Protein AF-A0A0F9V0G2-F1 (afdb_monomer_lite)

pLDDT: mean 76.16, std 17.72, range [36.47, 95.56]

Radius of gyration: 25.48 Å; chains: 1; bounding box: 31×34×93 Å

Foldseek 3Di:
DDDDDDDDDPDPPPPPPPPPVPCQDPDDPHPVVVVLFVVQCVVLVCAAPPPRDRDPQWDKDFCQDVVRPTDSDSVRIHIHHPVRVVLVCCVVCCVVDDDDDDDPPDD

InterPro domains:
  IPR002711 HNH endonuclease [PF01844] (48-90)
  IPR003615 HNH nuclease [SM00507] (35-86)
  IPR003615 HNH nuclease [cd00085] (34-89)
  IPR052892 Nucleic_acid-targeting_endonuclease [PTHR33877] (36-90)

Secondary structure (DSSP, 8-state):
-PPPPPP-PPP--------------SSSSHHHHHHHHHHHHHHTTTB-TTT--B-SSEEEEESS-GGGT--S-GGGEEEEEHHHHHHHHHHHHGGGS----------

Organism: NCBI:txid412755

Structure (mmCIF, N/CA/C/O backbone):
data_AF-A0A0F9V0G2-F1
#
_entry.id   AF-A0A0F9V0G2-F1
#
loop_
_atom_site.group_PDB
_atom_site.id
_atom_site.type_symbol
_atom_site.label_atom_id
_atom_site.label_alt_id
_atom_site.label_comp_id
_atom_site.label_asym_id
_atom_site.label_entity_id
_atom_site.label_seq_id
_atom_site.pdbx_PDB_ins_code
_atom_site.Cartn_x
_atom_site.Cartn_y
_atom_site.Cartn_z
_atom_site.occupancy
_atom_site.B_iso_or_equiv
_atom_site.auth_seq_id
_atom_site.auth_comp_id
_atom_site.auth_asym_id
_atom_site.auth_atom_id
_atom_site.pdbx_PDB_model_num
ATOM 1 N N . MET A 1 1 ? -4.390 20.119 -70.115 1.00 55.12 1 MET A N 1
ATOM 2 C CA . MET A 1 1 ? -4.094 19.068 -69.114 1.00 55.12 1 MET A CA 1
ATOM 3 C C . MET A 1 1 ? -3.795 19.765 -67.795 1.00 55.12 1 MET A C 1
ATOM 5 O O . MET A 1 1 ? -3.034 20.725 -67.847 1.00 55.12 1 MET A O 1
ATOM 9 N N . PRO A 1 2 ? -4.414 19.403 -66.659 1.00 59.22 2 PRO A N 1
ATOM 10 C CA . PRO A 1 2 ? -4.163 20.120 -65.414 1.00 59.22 2 PRO A CA 1
ATOM 11 C C . PRO A 1 2 ? -2.728 19.859 -64.947 1.00 59.22 2 PRO A C 1
ATOM 13 O O . PRO A 1 2 ? -2.272 18.716 -64.911 1.00 59.22 2 PRO A O 1
ATOM 16 N N . ILE A 1 3 ? -2.009 20.933 -64.628 1.00 68.44 3 ILE A N 1
ATOM 17 C CA . ILE A 1 3 ? -0.644 20.876 -64.108 1.00 68.44 3 ILE A CA 1
ATOM 18 C C . ILE A 1 3 ? -0.733 20.284 -62.698 1.00 68.44 3 ILE A C 1
ATOM 20 O O . ILE A 1 3 ? -1.424 20.828 -61.838 1.00 68.44 3 ILE A O 1
ATOM 24 N N . ARG A 1 4 ? -0.082 19.141 -62.463 1.00 58.97 4 ARG A N 1
ATOM 25 C CA . ARG A 1 4 ? -0.044 18.506 -61.141 1.00 58.97 4 ARG A CA 1
ATOM 26 C C . ARG A 1 4 ? 0.847 19.363 -60.231 1.00 58.97 4 ARG A C 1
ATOM 28 O O . ARG A 1 4 ? 2.029 19.487 -60.547 1.00 58.97 4 ARG A O 1
ATOM 35 N N . PRO A 1 5 ? 0.330 19.951 -59.138 1.00 69.00 5 PRO A N 1
ATOM 36 C CA . PRO A 1 5 ? 1.156 20.774 -58.267 1.00 69.00 5 PRO A CA 1
ATOM 37 C C . PRO A 1 5 ? 2.232 19.914 -57.598 1.00 69.00 5 PRO A C 1
ATOM 39 O O . PRO A 1 5 ? 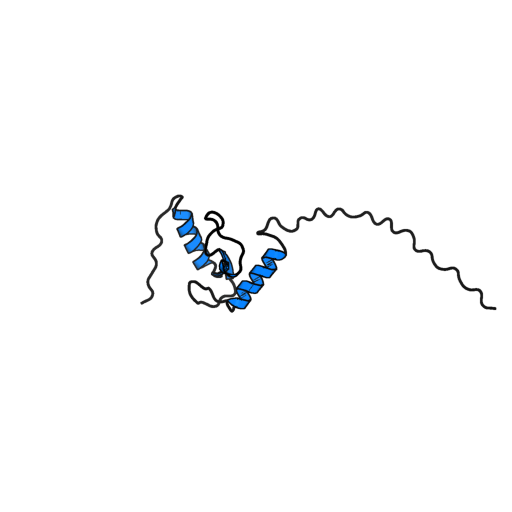2.017 18.733 -57.298 1.00 69.00 5 PRO A O 1
ATOM 42 N N . GLU A 1 6 ? 3.407 20.503 -57.393 1.00 71.38 6 GLU A N 1
ATOM 43 C CA . GLU A 1 6 ? 4.524 19.819 -56.754 1.00 71.38 6 GLU A CA 1
ATOM 44 C C . GLU A 1 6 ? 4.166 19.414 -55.320 1.00 71.38 6 GLU A C 1
ATOM 46 O O . GLU A 1 6 ? 3.532 20.153 -54.566 1.00 71.38 6 GLU A O 1
ATOM 51 N N . ARG A 1 7 ? 4.562 18.193 -54.942 1.00 69.69 7 ARG A N 1
ATOM 52 C CA . ARG A 1 7 ? 4.344 17.669 -53.590 1.00 69.69 7 ARG A CA 1
ATOM 53 C C . ARG A 1 7 ? 5.110 18.542 -52.599 1.00 69.69 7 ARG A C 1
ATOM 55 O O . ARG A 1 7 ? 6.334 18.617 -52.679 1.00 69.69 7 ARG A O 1
ATOM 62 N N . HIS A 1 8 ? 4.394 19.146 -51.654 1.00 65.19 8 HIS A N 1
ATOM 63 C CA . HIS A 1 8 ? 4.985 19.914 -50.564 1.00 65.19 8 HIS A CA 1
ATOM 64 C C . HIS A 1 8 ? 5.965 19.014 -49.793 1.00 65.19 8 HIS A C 1
ATOM 66 O O . HIS A 1 8 ? 5.554 18.034 -49.169 1.00 65.19 8 HIS A O 1
ATOM 72 N N . LYS A 1 9 ? 7.271 19.294 -49.878 1.00 62.66 9 LYS A N 1
ATOM 73 C CA . LYS A 1 9 ? 8.286 18.586 -49.090 1.00 62.66 9 LYS A CA 1
ATOM 74 C C . LYS A 1 9 ? 8.195 19.130 -47.661 1.00 62.66 9 LYS A C 1
ATOM 76 O O . LYS A 1 9 ? 8.355 20.340 -47.494 1.00 62.66 9 LYS A O 1
ATOM 81 N N . PRO A 1 10 ? 7.877 18.316 -46.640 1.00 62.59 10 PRO A N 1
ATOM 82 C CA . PRO A 1 10 ? 7.891 18.815 -45.274 1.00 62.59 10 PRO A CA 1
ATOM 83 C C . PRO A 1 10 ? 9.316 19.267 -44.952 1.00 62.59 10 PRO A C 1
ATOM 85 O O . PRO A 1 10 ? 10.272 18.552 -45.253 1.00 62.59 10 PRO A O 1
ATOM 88 N N . ALA A 1 11 ? 9.454 20.467 -44.387 1.00 62.50 11 ALA A N 1
ATOM 89 C CA . ALA A 1 11 ? 10.729 20.915 -43.850 1.00 62.50 11 ALA A CA 1
ATOM 90 C C . ALA A 1 11 ? 11.207 19.862 -42.845 1.00 62.50 11 ALA A C 1
ATOM 92 O O . ALA A 1 11 ? 10.432 19.435 -41.984 1.00 62.50 11 ALA A O 1
ATOM 93 N N . GLU A 1 12 ? 12.443 19.402 -43.011 1.00 64.06 12 GLU A N 1
ATOM 94 C CA . GLU A 1 12 ? 13.050 18.381 -42.169 1.00 64.06 12 GLU A CA 1
ATOM 95 C C . GLU A 1 12 ? 12.955 18.844 -40.715 1.00 64.06 12 GLU A C 1
ATOM 97 O O . GLU A 1 12 ? 13.556 19.844 -40.317 1.00 64.06 12 GLU A O 1
ATOM 102 N N . GLN A 1 13 ? 12.090 18.186 -39.941 1.00 64.38 13 GLN A N 1
ATOM 103 C CA . GLN A 1 13 ? 11.857 18.542 -38.551 1.00 64.38 13 GLN A CA 1
ATOM 104 C C . GLN A 1 13 ? 13.095 18.145 -37.754 1.00 64.38 13 GLN A C 1
ATOM 106 O O . GLN A 1 13 ? 13.161 17.061 -37.178 1.00 64.38 13 GLN A O 1
ATOM 111 N N . ILE A 1 14 ? 14.069 19.050 -37.674 1.00 61.47 14 ILE A N 1
ATOM 112 C CA . ILE A 1 14 ? 15.160 18.983 -36.701 1.00 61.47 14 ILE A CA 1
ATOM 113 C C . ILE A 1 14 ? 14.578 19.401 -35.343 1.00 61.47 14 ILE A C 1
ATOM 115 O O . ILE A 1 14 ? 14.957 20.404 -34.739 1.00 61.47 14 ILE A O 1
ATOM 119 N N . ALA A 1 15 ? 13.576 18.660 -34.870 1.00 61.00 15 ALA A N 1
ATOM 120 C CA . ALA A 1 15 ? 13.119 18.776 -33.502 1.00 61.00 15 ALA A CA 1
ATOM 121 C C . ALA A 1 15 ? 14.274 18.277 -32.633 1.00 61.00 15 ALA A C 1
ATOM 123 O O . ALA A 1 15 ? 14.622 17.094 -32.661 1.00 61.00 15 ALA A O 1
ATOM 124 N N . LYS A 1 16 ? 14.907 19.192 -31.890 1.00 60.44 16 LYS A N 1
ATOM 125 C CA . LYS A 1 16 ? 15.867 18.827 -30.848 1.00 60.44 16 LYS A CA 1
ATOM 126 C C . LYS A 1 16 ? 15.174 17.783 -29.976 1.00 60.44 16 LYS A C 1
ATOM 128 O O . LYS A 1 16 ? 14.139 18.079 -29.384 1.00 60.44 16 LYS A O 1
ATOM 133 N N . ARG A 1 17 ? 15.697 16.553 -29.947 1.00 58.50 17 ARG A N 1
ATOM 134 C CA . ARG A 1 17 ? 15.238 15.524 -29.011 1.00 58.50 17 ARG A CA 1
ATOM 135 C C . ARG A 1 17 ? 15.459 16.131 -27.635 1.00 58.50 17 ARG A C 1
ATOM 137 O O . ARG A 1 17 ? 16.597 16.285 -27.210 1.00 58.50 17 ARG A O 1
ATOM 144 N N . HIS A 1 18 ? 14.389 16.590 -26.998 1.00 60.25 18 HIS A N 1
ATOM 145 C CA . HIS A 1 18 ? 14.464 16.957 -25.601 1.00 60.25 18 HIS A CA 1
ATOM 146 C C . HIS A 1 18 ? 14.826 15.655 -24.885 1.00 60.25 18 HIS A C 1
ATOM 148 O O . HIS A 1 18 ? 13.982 14.765 -24.772 1.00 60.25 18 HIS A O 1
ATOM 154 N N . ASP A 1 19 ? 16.083 15.515 -24.461 1.00 60.41 19 ASP A N 1
ATOM 155 C CA . ASP A 1 19 ? 16.470 14.593 -23.398 1.00 60.41 19 ASP A CA 1
ATOM 156 C C . ASP A 1 19 ? 15.770 15.095 -22.138 1.00 60.41 19 ASP A C 1
ATOM 158 O O . ASP A 1 19 ? 16.335 15.782 -21.287 1.00 60.41 19 ASP A O 1
ATOM 162 N N . VAL A 1 20 ? 14.462 14.838 -22.067 1.00 60.03 20 VAL A N 1
ATOM 163 C CA . VAL A 1 20 ? 13.704 15.003 -20.844 1.00 60.03 20 VAL A CA 1
ATOM 164 C C . VAL A 1 20 ? 14.303 13.950 -19.936 1.00 60.03 20 VAL A C 1
ATOM 166 O O . VAL A 1 20 ? 13.973 12.771 -20.063 1.00 60.03 20 VAL A O 1
ATOM 169 N N . ALA A 1 21 ? 15.251 14.356 -19.088 1.00 60.06 21 ALA A N 1
ATOM 170 C CA . ALA A 1 21 ? 15.718 13.536 -17.989 1.00 60.06 21 ALA A CA 1
ATOM 171 C C . ALA A 1 21 ? 14.458 12.966 -17.340 1.00 60.06 21 ALA A C 1
ATOM 173 O O . ALA A 1 21 ? 13.623 13.714 -16.833 1.00 60.06 21 ALA A O 1
ATOM 174 N N . LEU A 1 22 ? 14.262 11.658 -17.505 1.00 58.75 22 LEU A N 1
ATOM 175 C CA . LEU A 1 22 ? 13.061 10.931 -17.131 1.00 58.75 22 LEU A CA 1
ATOM 176 C C . LEU A 1 22 ? 13.002 10.882 -15.602 1.00 58.75 22 LEU A C 1
ATOM 178 O O . LEU A 1 22 ? 13.198 9.837 -14.991 1.00 58.75 22 LEU A O 1
ATOM 182 N N . THR A 1 23 ? 12.733 12.017 -14.960 1.00 57.53 23 THR A N 1
ATOM 183 C CA . THR A 1 23 ? 12.514 12.155 -13.522 1.00 57.53 23 THR A CA 1
ATOM 184 C C . THR A 1 23 ? 11.113 11.651 -13.183 1.00 57.53 23 THR A C 1
ATOM 186 O O . THR A 1 23 ? 10.317 12.309 -12.520 1.00 57.53 23 THR A O 1
ATOM 189 N N . TRP A 1 24 ? 10.779 10.439 -13.635 1.00 53.09 24 TRP A N 1
ATOM 190 C CA . TRP A 1 24 ? 9.578 9.732 -13.207 1.00 53.09 24 TRP A CA 1
ATOM 191 C C . TRP A 1 24 ? 9.775 9.243 -11.776 1.00 53.09 24 TRP A C 1
ATOM 193 O O . TRP A 1 24 ? 9.951 8.052 -11.570 1.00 53.09 24 TRP A O 1
ATOM 203 N N . GLY A 1 25 ? 9.737 10.180 -10.822 1.00 52.62 25 GLY A N 1
ATOM 204 C CA . GLY A 1 25 ? 9.589 9.998 -9.380 1.00 52.62 25 GLY A CA 1
ATOM 205 C C . GLY A 1 25 ? 10.525 8.975 -8.733 1.00 52.62 25 GLY A C 1
ATOM 206 O O . GLY A 1 25 ? 10.430 7.778 -8.980 1.00 52.62 25 GLY A O 1
ATOM 207 N N . GLN A 1 26 ? 11.322 9.417 -7.764 1.00 55.72 26 GLN A N 1
ATOM 208 C CA . GLN A 1 26 ? 12.057 8.565 -6.812 1.00 55.72 26 GLN A CA 1
ATOM 209 C C . GLN A 1 26 ? 11.115 7.766 -5.867 1.00 55.72 26 GLN A C 1
ATOM 211 O O . GLN A 1 26 ? 11.357 7.640 -4.673 1.00 55.72 26 GLN A O 1
ATOM 216 N N . GLY A 1 27 ? 9.972 7.285 -6.364 1.00 62.91 27 GLY A N 1
ATOM 217 C CA . GLY A 1 27 ? 8.979 6.520 -5.619 1.00 62.91 27 GLY A CA 1
ATOM 218 C C . GLY A 1 27 ? 9.233 5.014 -5.685 1.00 62.91 27 GLY A C 1
ATOM 219 O O . GLY A 1 27 ? 10.152 4.544 -6.351 1.00 62.91 27 GLY A O 1
ATOM 220 N N . ARG A 1 28 ? 8.365 4.238 -5.023 1.00 66.88 28 ARG A N 1
ATOM 221 C CA . ARG A 1 28 ? 8.448 2.774 -4.826 1.00 66.88 28 ARG A CA 1
ATOM 222 C C . ARG A 1 28 ? 8.312 1.907 -6.105 1.00 66.88 28 ARG A C 1
ATOM 224 O O . ARG A 1 28 ? 7.648 0.880 -6.070 1.00 66.88 28 ARG A O 1
ATOM 231 N N . GLY A 1 29 ? 8.912 2.284 -7.238 1.00 74.25 29 GLY A N 1
ATOM 232 C CA . GLY A 1 29 ? 8.980 1.442 -8.446 1.00 74.25 29 GLY A CA 1
ATOM 233 C C . GLY A 1 29 ? 8.106 1.883 -9.628 1.00 74.25 29 GLY A C 1
ATOM 234 O O . GLY A 1 29 ? 7.715 1.053 -10.448 1.00 74.25 29 GLY A O 1
ATOM 235 N N . GLY A 1 30 ? 7.784 3.176 -9.738 1.00 84.12 30 GLY A N 1
ATOM 236 C CA . GLY A 1 30 ? 7.208 3.767 -10.953 1.00 84.12 30 GLY A CA 1
ATOM 237 C C . GLY A 1 30 ? 5.861 3.178 -11.409 1.00 84.12 30 GLY A C 1
ATOM 238 O O . GLY A 1 30 ? 4.980 2.865 -10.608 1.00 84.12 30 GLY A O 1
ATOM 239 N N . ARG A 1 31 ? 5.666 3.073 -12.733 1.00 84.50 31 ARG A N 1
ATOM 240 C CA . ARG A 1 31 ? 4.404 2.614 -13.353 1.00 84.50 31 ARG A CA 1
ATOM 241 C C . ARG A 1 31 ? 4.030 1.158 -13.010 1.00 84.50 31 ARG A C 1
ATOM 243 O O . ARG A 1 31 ? 2.846 0.930 -12.758 1.00 84.50 31 ARG A O 1
ATOM 250 N N . PRO A 1 32 ? 4.963 0.184 -12.975 1.00 87.25 32 PRO A N 1
ATOM 251 C CA . PRO A 1 32 ? 4.647 -1.185 -12.559 1.00 87.25 32 PRO A CA 1
ATOM 252 C C . PRO A 1 32 ? 4.089 -1.270 -11.137 1.00 87.25 32 PRO A C 1
ATOM 254 O O . PRO A 1 32 ? 3.113 -1.981 -10.909 1.00 87.25 32 PRO A O 1
ATOM 257 N N . TRP A 1 33 ? 4.658 -0.508 -10.198 1.00 88.25 33 TRP A N 1
ATOM 258 C CA . TRP A 1 33 ? 4.171 -0.475 -8.819 1.00 88.25 33 TRP A CA 1
ATOM 259 C C . TRP A 1 33 ? 2.747 0.069 -8.717 1.00 88.25 33 TRP A C 1
ATOM 261 O O . TRP A 1 33 ? 1.916 -0.537 -8.049 1.00 88.25 33 TRP A O 1
ATOM 271 N N . ARG A 1 34 ? 2.438 1.162 -9.430 1.00 88.50 34 ARG A N 1
ATOM 272 C CA . ARG A 1 34 ? 1.080 1.735 -9.446 1.00 88.50 34 ARG A CA 1
ATOM 273 C C . ARG A 1 34 ? 0.032 0.705 -9.874 1.00 88.50 34 ARG A C 1
ATOM 275 O O . ARG A 1 34 ? -0.950 0.518 -9.174 1.00 88.50 34 ARG A O 1
ATOM 282 N N . ARG A 1 35 ? 0.307 -0.061 -10.935 1.00 91.12 35 ARG A N 1
ATOM 283 C CA . ARG A 1 35 ? -0.592 -1.137 -11.392 1.00 91.12 35 ARG A CA 1
ATOM 284 C C . ARG A 1 35 ? -0.807 -2.226 -10.342 1.00 91.12 35 ARG A C 1
ATOM 286 O O . ARG A 1 35 ? -1.933 -2.671 -10.159 1.00 91.12 35 ARG A O 1
ATOM 293 N N . LYS A 1 36 ? 0.261 -2.660 -9.660 1.00 91.81 36 LYS A N 1
ATOM 294 C CA . LYS A 1 36 ? 0.146 -3.643 -8.571 1.00 91.81 36 LYS A CA 1
ATOM 295 C C . LYS A 1 36 ? -0.671 -3.085 -7.413 1.00 91.81 36 LYS A C 1
ATOM 297 O O . LYS A 1 36 ? -1.537 -3.783 -6.902 1.00 91.81 36 LYS A O 1
ATOM 302 N N . ARG A 1 37 ? -0.418 -1.831 -7.029 1.00 92.44 37 ARG A N 1
ATOM 303 C CA . ARG A 1 37 ? -1.169 -1.147 -5.975 1.00 92.44 37 ARG A CA 1
ATOM 304 C C . ARG A 1 37 ? -2.664 -1.163 -6.286 1.00 92.44 37 ARG A C 1
ATOM 306 O O . ARG A 1 37 ? -3.440 -1.617 -5.455 1.00 92.44 37 ARG A O 1
ATOM 313 N N . ASP A 1 38 ? -3.043 -0.729 -7.482 1.00 92.81 38 ASP A N 1
ATOM 314 C CA . ASP A 1 38 ? -4.449 -0.651 -7.881 1.00 92.81 38 ASP A CA 1
ATOM 315 C C . ASP A 1 38 ? -5.098 -2.045 -7.913 1.00 92.81 38 ASP A C 1
ATOM 317 O O . ASP A 1 38 ? -6.209 -2.219 -7.420 1.00 92.81 38 ASP A O 1
ATOM 321 N N . ALA A 1 39 ? -4.376 -3.065 -8.393 1.00 94.81 39 ALA A N 1
ATOM 322 C CA . ALA A 1 39 ? -4.851 -4.448 -8.385 1.00 94.81 39 ALA A CA 1
ATOM 323 C C . ALA A 1 39 ? -5.071 -5.002 -6.965 1.00 94.81 39 ALA A C 1
ATOM 325 O O . ALA A 1 39 ? -6.041 -5.721 -6.735 1.00 94.81 39 ALA A O 1
ATOM 326 N N . VAL A 1 40 ? -4.192 -4.678 -6.008 1.00 94.38 40 VAL A N 1
ATOM 327 C CA . VAL A 1 40 ? -4.338 -5.102 -4.603 1.00 94.38 40 VAL A CA 1
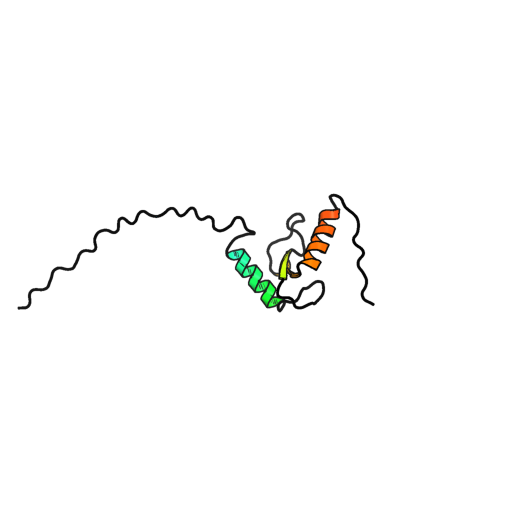ATOM 328 C C . VAL A 1 40 ? -5.535 -4.412 -3.955 1.00 94.38 40 VAL A C 1
ATOM 330 O O . VAL A 1 40 ? -6.337 -5.079 -3.311 1.00 94.38 40 VAL A O 1
ATOM 333 N N . LEU A 1 41 ? -5.689 -3.101 -4.158 1.00 93.94 41 LEU A N 1
ATOM 334 C CA . LEU A 1 41 ? -6.823 -2.352 -3.610 1.00 93.94 41 LEU A CA 1
ATOM 335 C C . LEU A 1 41 ? -8.159 -2.844 -4.174 1.00 93.94 41 LEU A C 1
ATOM 337 O O . LEU A 1 41 ? -9.110 -3.017 -3.415 1.00 93.94 41 LEU A O 1
ATOM 341 N N . ALA A 1 42 ? -8.212 -3.121 -5.479 1.00 94.38 42 ALA A N 1
ATOM 342 C CA . ALA A 1 42 ? -9.395 -3.678 -6.122 1.00 94.38 42 ALA A CA 1
ATOM 343 C C . ALA A 1 42 ? -9.718 -5.092 -5.610 1.00 94.38 42 ALA A C 1
ATOM 345 O O . ALA A 1 42 ? -10.874 -5.377 -5.308 1.00 94.38 42 ALA A O 1
ATOM 346 N N . ARG A 1 43 ? -8.706 -5.963 -5.462 1.00 94.38 43 ARG A N 1
ATOM 347 C CA . ARG A 1 43 ? -8.865 -7.313 -4.888 1.00 94.38 43 ARG A CA 1
ATOM 348 C C . ARG A 1 43 ? -9.436 -7.257 -3.473 1.00 94.38 43 ARG A C 1
ATOM 350 O O . ARG A 1 43 ? -10.331 -8.025 -3.144 1.00 94.38 43 ARG A O 1
ATOM 357 N N . ASP A 1 44 ? -8.910 -6.350 -2.659 1.00 92.69 44 ASP A N 1
ATOM 358 C CA . ASP A 1 44 ? -9.278 -6.206 -1.252 1.00 92.69 44 ASP A CA 1
ATOM 359 C C . ASP A 1 44 ? -10.542 -5.343 -1.070 1.00 92.69 44 ASP A C 1
ATOM 361 O O . ASP A 1 44 ? -10.875 -4.991 0.058 1.00 92.69 44 ASP A O 1
ATOM 365 N N . LEU A 1 45 ? -11.241 -4.988 -2.160 1.00 93.56 45 LEU A N 1
ATOM 366 C CA . LEU A 1 45 ? -12.460 -4.168 -2.164 1.00 93.56 45 LEU A CA 1
ATOM 367 C C . LEU A 1 45 ? -12.315 -2.878 -1.347 1.00 93.56 45 LEU A C 1
ATOM 369 O O . LEU A 1 45 ? -13.212 -2.515 -0.587 1.00 93.56 45 LEU A O 1
ATOM 373 N N . TYR A 1 46 ? -11.156 -2.220 -1.446 1.00 93.31 46 TYR A N 1
ATOM 374 C CA . TYR A 1 46 ? -10.836 -1.029 -0.652 1.00 93.31 46 TYR A CA 1
ATOM 375 C C . TYR A 1 46 ? -11.105 -1.234 0.852 1.00 93.31 46 TYR A C 1
ATOM 377 O O . TYR A 1 46 ? -11.553 -0.335 1.564 1.00 93.31 46 TYR A O 1
ATOM 385 N N . THR A 1 47 ? -10.814 -2.441 1.345 1.00 94.38 47 THR A N 1
ATOM 386 C CA . THR A 1 47 ? -10.973 -2.835 2.744 1.00 94.38 47 THR A CA 1
ATOM 387 C C . THR A 1 47 ? -9.613 -3.154 3.350 1.00 94.38 47 THR A C 1
ATOM 389 O O . THR A 1 47 ? -8.839 -3.958 2.826 1.00 94.38 47 THR A O 1
ATOM 392 N N . CYS A 1 48 ? -9.315 -2.538 4.493 1.00 93.56 48 CYS A N 1
ATOM 393 C CA . CYS A 1 48 ? -8.101 -2.824 5.246 1.00 93.56 48 CYS A CA 1
ATOM 394 C C . CYS A 1 48 ? -8.095 -4.284 5.718 1.00 93.56 48 CYS A C 1
ATOM 396 O O . CYS A 1 48 ? -8.942 -4.680 6.512 1.00 93.56 48 CYS A O 1
ATOM 398 N N . GLN A 1 49 ? -7.082 -5.059 5.332 1.00 93.00 49 GLN A N 1
ATOM 399 C CA . GLN A 1 49 ? -6.956 -6.478 5.696 1.00 93.00 49 GLN A CA 1
ATOM 400 C C . GLN A 1 49 ? -6.545 -6.716 7.163 1.00 93.00 49 GLN A C 1
ATOM 402 O O . GLN A 1 49 ? -6.381 -7.856 7.585 1.00 93.00 49 GLN A O 1
ATOM 407 N N . VAL A 1 50 ? -6.323 -5.652 7.944 1.00 91.00 50 VAL A N 1
ATOM 408 C CA . VAL A 1 50 ? -5.950 -5.744 9.369 1.00 91.00 50 VAL A CA 1
ATOM 409 C C . VAL A 1 50 ? -7.132 -5.450 10.287 1.00 91.00 50 VAL A C 1
ATOM 411 O O . VAL A 1 50 ? -7.330 -6.153 11.270 1.00 91.00 50 VAL A O 1
ATOM 414 N N . CYS A 1 51 ? -7.904 -4.403 9.991 1.00 91.88 51 CYS A N 1
ATOM 415 C CA . CYS A 1 51 ? -9.034 -3.977 10.824 1.00 91.88 51 CYS A CA 1
ATOM 416 C C . CYS A 1 51 ? -10.399 -4.144 10.147 1.00 91.88 51 CYS A C 1
ATOM 418 O O . CYS A 1 51 ? -11.408 -3.768 10.737 1.00 91.88 51 CYS A O 1
ATOM 420 N N . SER A 1 52 ? -10.424 -4.662 8.917 1.00 93.19 52 SER A N 1
ATOM 421 C CA . SER A 1 52 ? -11.625 -4.923 8.114 1.00 93.19 52 SER A CA 1
ATOM 422 C C . SER A 1 52 ? -12.507 -3.698 7.855 1.00 93.19 52 SER A C 1
ATOM 424 O O . SER A 1 52 ? -13.690 -3.830 7.558 1.00 93.19 52 SER A O 1
ATOM 426 N N . LYS A 1 53 ? -11.943 -2.489 7.958 1.00 91.44 53 LYS A N 1
ATOM 427 C CA . 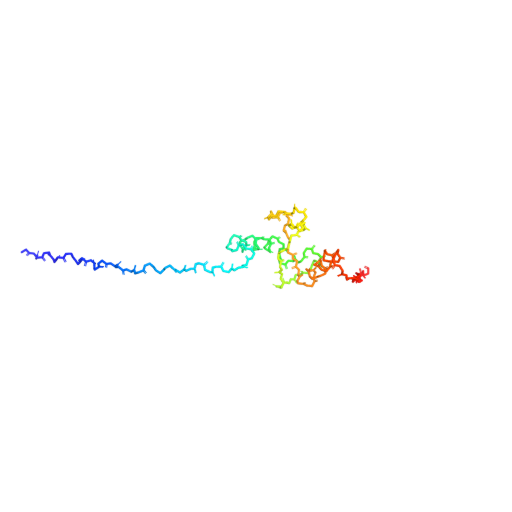LYS A 1 53 ? -12.648 -1.237 7.660 1.00 91.44 53 LYS A CA 1
ATOM 428 C C . LYS A 1 53 ? -12.439 -0.832 6.208 1.00 91.44 53 LYS A C 1
ATOM 430 O O . LYS A 1 53 ? -11.306 -0.853 5.722 1.00 91.44 53 LYS A O 1
ATOM 435 N N . ILE A 1 54 ? -13.524 -0.418 5.563 1.00 92.25 54 ILE A N 1
ATOM 436 C CA . ILE A 1 54 ? -13.500 0.223 4.247 1.00 92.25 54 ILE A CA 1
ATOM 437 C C . ILE A 1 54 ? -13.004 1.660 4.424 1.00 92.25 54 ILE A C 1
ATOM 439 O O . ILE A 1 54 ? -13.427 2.353 5.353 1.00 92.25 54 ILE A O 1
ATOM 443 N N . SER A 1 55 ? -12.065 2.090 3.585 1.00 86.94 55 SER A N 1
ATOM 444 C CA . SER A 1 55 ? -11.495 3.438 3.640 1.00 86.94 55 SER A CA 1
ATOM 445 C C . SER A 1 55 ? -10.918 3.832 2.285 1.00 86.94 55 SER A C 1
ATOM 447 O O . SER A 1 55 ? -10.356 2.995 1.585 1.00 86.94 55 SER A O 1
ATOM 449 N N . ASP A 1 56 ? -10.993 5.118 1.955 1.00 86.31 56 ASP A N 1
ATOM 450 C CA . ASP A 1 56 ? -10.334 5.672 0.768 1.00 86.31 56 ASP A CA 1
ATOM 451 C C . ASP A 1 56 ? -8.829 5.906 1.003 1.00 86.31 56 ASP A C 1
ATOM 453 O O . ASP A 1 56 ? -8.023 5.914 0.070 1.00 86.31 56 ASP A O 1
ATOM 457 N N . GLU A 1 57 ? -8.420 6.024 2.270 1.00 89.31 57 GLU A N 1
ATOM 458 C CA . GLU A 1 57 ? -7.036 6.236 2.700 1.00 89.31 57 GLU A CA 1
ATOM 459 C C . GLU A 1 57 ? -6.318 4.897 2.932 1.00 89.31 57 GLU A C 1
ATOM 461 O O . GLU A 1 57 ? -5.910 4.537 4.045 1.00 89.31 57 GLU A O 1
ATOM 466 N N . LEU A 1 58 ? -6.184 4.128 1.849 1.00 92.31 58 LEU A N 1
ATOM 467 C CA . LEU A 1 58 ? -5.491 2.842 1.844 1.00 92.31 58 LEU A CA 1
ATOM 468 C C . LEU A 1 58 ? -4.134 2.896 1.147 1.00 92.31 58 LEU A C 1
ATOM 470 O O . LEU A 1 58 ? -3.945 3.438 0.049 1.00 92.31 58 LEU A O 1
ATOM 474 N N . GLU A 1 59 ? -3.193 2.209 1.775 1.00 92.44 59 GLU A N 1
ATOM 475 C CA . GLU A 1 59 ? -1.867 1.938 1.259 1.00 92.44 59 GLU A CA 1
ATOM 476 C C . GLU A 1 59 ? -1.692 0.441 1.005 1.00 92.44 59 GLU A C 1
ATOM 478 O O . GLU A 1 59 ? -2.435 -0.398 1.517 1.00 92.44 59 GLU A O 1
ATOM 483 N N . VAL A 1 60 ? -0.700 0.105 0.182 1.00 92.88 60 VAL A N 1
ATOM 484 C CA . VAL A 1 60 ? -0.336 -1.284 -0.098 1.00 92.88 60 VAL A CA 1
ATOM 485 C C . VAL A 1 60 ? 1.000 -1.574 0.558 1.00 92.88 60 VAL A C 1
ATOM 487 O O . VAL A 1 60 ? 2.007 -0.929 0.256 1.00 92.88 60 VAL A O 1
ATOM 490 N N . ASP A 1 61 ? 0.985 -2.549 1.458 1.00 91.44 61 ASP A N 1
ATOM 491 C CA . ASP A 1 61 ? 2.112 -2.902 2.307 1.00 91.44 61 ASP A CA 1
ATOM 492 C C . ASP A 1 61 ? 2.492 -4.374 2.152 1.00 91.44 61 ASP A C 1
ATOM 494 O O . ASP A 1 61 ? 1.649 -5.235 1.877 1.00 91.44 61 ASP A O 1
ATOM 498 N N . HIS A 1 62 ? 3.780 -4.652 2.342 1.00 91.75 62 HIS A N 1
ATOM 499 C CA . HIS A 1 62 ? 4.318 -6.003 2.315 1.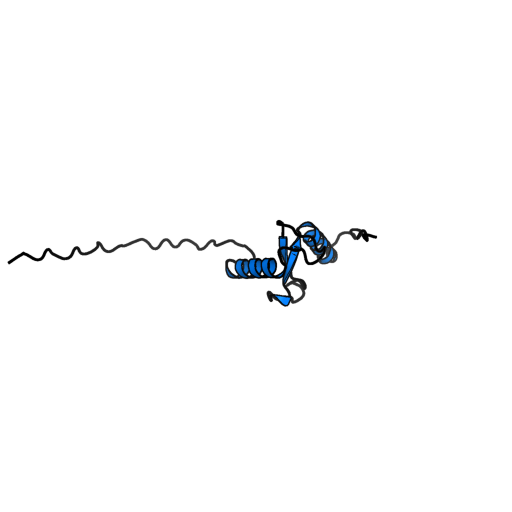00 91.75 62 HIS A CA 1
ATOM 500 C C . HIS A 1 62 ? 4.003 -6.733 3.621 1.00 91.75 62 HIS A C 1
ATOM 502 O O . HIS A 1 62 ? 4.430 -6.296 4.694 1.00 91.75 62 HIS A O 1
ATOM 508 N N . ILE A 1 63 ? 3.314 -7.873 3.533 1.00 89.94 63 ILE A N 1
ATOM 509 C 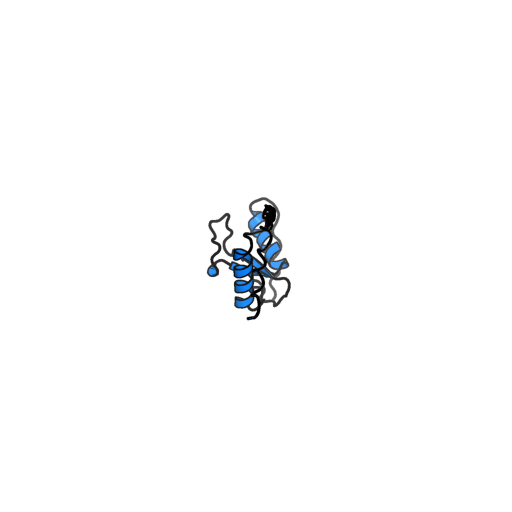CA . ILE A 1 63 ? 3.028 -8.757 4.672 1.00 89.94 63 ILE A CA 1
ATOM 510 C C . ILE A 1 63 ? 4.349 -9.160 5.330 1.00 89.94 63 ILE A C 1
ATOM 512 O O . ILE A 1 63 ? 4.557 -8.891 6.512 1.00 89.94 63 ILE A O 1
ATOM 516 N N . LYS A 1 64 ? 5.270 -9.712 4.537 1.00 88.06 64 LYS A N 1
ATOM 517 C CA . LYS A 1 64 ? 6.667 -9.933 4.900 1.00 88.06 64 LYS A CA 1
ATOM 518 C C . LYS A 1 64 ? 7.508 -8.766 4.372 1.00 88.06 64 LYS A C 1
ATOM 520 O O . LYS A 1 64 ? 7.581 -8.598 3.153 1.00 88.06 64 LYS A O 1
ATOM 525 N N . PRO A 1 65 ? 8.151 -7.957 5.234 1.00 86.12 65 PRO A N 1
ATOM 526 C CA . PRO A 1 65 ? 8.974 -6.835 4.786 1.00 86.12 65 PRO A CA 1
ATOM 527 C C . PRO A 1 65 ? 10.115 -7.273 3.859 1.00 86.12 65 PRO A C 1
ATOM 529 O O . PRO A 1 65 ? 10.701 -8.341 4.049 1.00 86.12 65 PRO A O 1
ATOM 532 N N . LYS A 1 66 ? 10.505 -6.412 2.908 1.00 84.75 66 LYS A N 1
ATOM 533 C CA . LYS A 1 66 ? 11.654 -6.665 2.015 1.00 84.75 66 LYS A CA 1
ATOM 534 C C . LYS A 1 66 ? 12.949 -6.950 2.778 1.00 84.75 66 LYS A C 1
ATOM 536 O O . LYS A 1 66 ? 13.681 -7.857 2.403 1.00 84.75 66 LYS A O 1
ATOM 541 N N . ALA A 1 67 ? 13.180 -6.244 3.888 1.00 82.19 67 ALA A N 1
ATOM 542 C CA . ALA A 1 67 ? 14.340 -6.451 4.760 1.00 82.19 67 ALA A CA 1
ATOM 543 C C . ALA A 1 67 ? 14.424 -7.877 5.339 1.00 82.19 67 ALA A C 1
ATOM 545 O O . ALA A 1 67 ? 15.507 -8.351 5.657 1.00 82.19 67 ALA A O 1
ATOM 546 N N . HIS A 1 68 ? 13.292 -8.579 5.433 1.00 81.50 68 HIS A N 1
ATOM 547 C CA . HIS A 1 68 ? 13.222 -9.957 5.911 1.00 81.50 68 HIS A CA 1
ATOM 548 C C . HIS A 1 68 ? 13.105 -10.983 4.770 1.00 81.50 68 HIS A C 1
ATOM 550 O O . HIS A 1 68 ? 12.822 -12.152 5.028 1.00 81.50 68 HIS A O 1
ATOM 556 N N . GLY A 1 69 ? 13.313 -10.579 3.511 1.00 85.44 69 GLY A N 1
ATOM 557 C CA . GLY A 1 69 ? 13.199 -11.454 2.339 1.00 85.44 69 GLY A CA 1
ATOM 558 C C . GLY A 1 69 ? 11.762 -11.626 1.843 1.00 85.44 69 GLY A C 1
ATOM 559 O O . GLY A 1 69 ? 11.367 -12.731 1.473 1.00 85.44 69 GLY A O 1
ATOM 560 N N . GLY A 1 70 ? 10.949 -10.572 1.930 1.00 87.56 70 GLY A N 1
ATOM 561 C CA . GLY A 1 70 ? 9.656 -10.495 1.250 1.00 87.56 70 GLY A CA 1
ATOM 562 C C . GLY A 1 70 ? 9.787 -10.029 -0.200 1.00 87.56 70 GLY A C 1
ATOM 563 O O . GLY A 1 70 ? 10.656 -9.216 -0.520 1.00 87.56 70 GLY A O 1
ATOM 564 N N . ASP A 1 71 ? 8.905 -10.522 -1.065 1.00 87.38 71 ASP A N 1
ATOM 565 C CA . ASP A 1 71 ? 8.852 -10.191 -2.489 1.00 87.38 71 ASP A CA 1
ATOM 566 C C . ASP A 1 71 ? 7.731 -9.185 -2.819 1.00 87.38 71 ASP A C 1
ATOM 568 O O . ASP A 1 71 ? 6.913 -8.827 -1.974 1.00 87.38 71 ASP A O 1
ATOM 572 N N . ASP A 1 72 ? 7.688 -8.712 -4.067 1.00 86.38 72 ASP A N 1
ATOM 573 C CA . ASP A 1 72 ? 6.621 -7.836 -4.578 1.00 86.38 72 ASP A CA 1
ATOM 574 C C . ASP A 1 72 ? 5.460 -8.635 -5.206 1.00 86.38 72 ASP A C 1
ATOM 576 O O . ASP A 1 72 ? 4.807 -8.152 -6.143 1.00 86.38 72 ASP A O 1
ATOM 580 N N . SER A 1 73 ? 5.245 -9.877 -4.769 1.00 89.56 73 SER A N 1
ATOM 581 C CA . SER A 1 73 ? 4.173 -10.736 -5.274 1.00 89.56 73 SER A CA 1
ATOM 582 C C . SER A 1 73 ? 2.827 -10.308 -4.704 1.00 89.56 73 SER A C 1
ATOM 584 O O . SER A 1 73 ? 2.734 -9.872 -3.561 1.00 89.56 73 SER A O 1
ATOM 586 N N . MET A 1 74 ? 1.753 -10.472 -5.481 1.00 90.44 74 MET A N 1
ATOM 587 C CA . MET A 1 74 ? 0.393 -10.117 -5.044 1.00 90.44 74 MET A CA 1
ATOM 588 C C . MET A 1 74 ? -0.008 -10.814 -3.736 1.00 90.44 74 MET A C 1
ATOM 590 O O . MET A 1 74 ? -0.760 -10.253 -2.947 1.00 90.44 74 MET A O 1
ATOM 594 N N . THR A 1 75 ? 0.511 -12.017 -3.490 1.00 90.75 75 THR A N 1
ATOM 595 C CA . THR A 1 75 ? 0.301 -12.796 -2.262 1.00 90.75 75 THR A CA 1
ATOM 596 C C . THR A 1 75 ? 0.974 -12.185 -1.036 1.00 90.75 75 THR A C 1
ATOM 598 O O . THR A 1 75 ? 0.470 -12.348 0.068 1.00 90.75 75 THR A O 1
ATOM 601 N N . ASN A 1 76 ? 2.081 -11.461 -1.218 1.00 92.31 76 ASN A N 1
ATOM 602 C CA . ASN A 1 76 ? 2.800 -10.776 -0.147 1.00 92.31 76 ASN A CA 1
ATOM 603 C C . ASN A 1 76 ? 2.366 -9.308 0.010 1.00 92.31 76 ASN A C 1
ATOM 605 O O . ASN A 1 76 ? 2.890 -8.603 0.868 1.00 92.31 76 ASN A O 1
ATOM 609 N N . LEU A 1 77 ? 1.420 -8.825 -0.799 1.00 93.19 77 LEU A N 1
ATOM 610 C CA . LEU A 1 77 ? 0.896 -7.463 -0.734 1.00 93.19 77 LEU A CA 1
ATOM 611 C C . LEU A 1 77 ? -0.530 -7.455 -0.175 1.00 93.19 77 LEU A C 1
ATOM 613 O O . LEU A 1 77 ? -1.371 -8.271 -0.564 1.00 93.19 77 LEU A O 1
ATOM 617 N N . ARG A 1 78 ? -0.824 -6.491 0.700 1.00 94.25 78 ARG A N 1
ATOM 618 C CA . ARG A 1 78 ? -2.169 -6.280 1.257 1.00 94.25 78 ARG A CA 1
ATOM 619 C C . ARG A 1 78 ? -2.546 -4.807 1.325 1.00 94.25 78 ARG A C 1
ATOM 621 O O . ARG A 1 78 ? -1.676 -3.963 1.548 1.00 94.25 78 ARG A O 1
ATOM 628 N N . ALA A 1 79 ? -3.839 -4.524 1.197 1.00 95.56 79 ALA A N 1
ATOM 629 C CA . ALA A 1 79 ? -4.407 -3.225 1.517 1.00 95.56 79 ALA A CA 1
ATOM 630 C C . ALA A 1 79 ? -4.424 -3.013 3.038 1.00 95.56 79 ALA A C 1
ATOM 632 O O . ALA A 1 79 ? -4.903 -3.851 3.808 1.00 95.56 79 ALA A O 1
ATOM 633 N N . ILE A 1 80 ? -3.896 -1.879 3.482 1.00 94.81 80 ILE A N 1
ATOM 634 C CA . ILE A 1 80 ? -3.841 -1.493 4.889 1.00 94.81 80 ILE A CA 1
ATOM 635 C C . ILE A 1 80 ? -4.127 0.001 5.012 1.00 94.81 80 ILE A C 1
ATOM 637 O O . ILE A 1 80 ? -3.659 0.801 4.208 1.00 94.81 80 ILE A O 1
ATOM 641 N N . CYS A 1 81 ? -4.917 0.394 6.007 1.00 94.31 81 CYS A N 1
ATOM 642 C CA . CYS A 1 81 ? -5.161 1.811 6.261 1.00 94.31 81 CYS A CA 1
ATOM 643 C C . CYS A 1 81 ? -3.962 2.446 6.969 1.00 94.31 81 CYS A C 1
ATOM 645 O O . CYS A 1 81 ? -3.249 1.775 7.723 1.00 94.31 81 CYS A O 1
ATOM 647 N N . VAL A 1 82 ? -3.774 3.751 6.770 1.00 90.50 82 VAL A N 1
ATOM 648 C CA . VAL A 1 82 ? -2.695 4.547 7.381 1.00 90.50 82 VAL A CA 1
ATOM 649 C C . VAL A 1 82 ? -2.493 4.275 8.887 1.00 90.50 82 VAL A C 1
ATOM 651 O O . VAL A 1 82 ? -1.351 4.042 9.293 1.00 90.50 82 VAL A O 1
ATOM 654 N N . PRO A 1 83 ? -3.533 4.218 9.753 1.00 90.50 83 PRO A N 1
ATOM 655 C CA . PRO A 1 83 ? -3.316 3.951 11.177 1.00 90.50 83 PRO A CA 1
ATOM 656 C C . PRO A 1 83 ? -2.789 2.534 11.445 1.00 90.50 83 PRO A C 1
ATOM 658 O O . PRO A 1 83 ? -1.875 2.363 12.252 1.00 90.50 83 PRO A O 1
ATOM 661 N N . CYS A 1 84 ? -3.308 1.516 10.751 1.00 90.69 84 CYS A N 1
ATOM 662 C CA . CYS A 1 84 ? -2.812 0.144 10.878 1.00 90.69 84 CYS A CA 1
ATOM 663 C C . CYS A 1 84 ? -1.385 0.008 10.331 1.00 90.69 84 CYS A C 1
ATOM 665 O O . CYS A 1 84 ? -0.572 -0.719 10.904 1.00 90.69 84 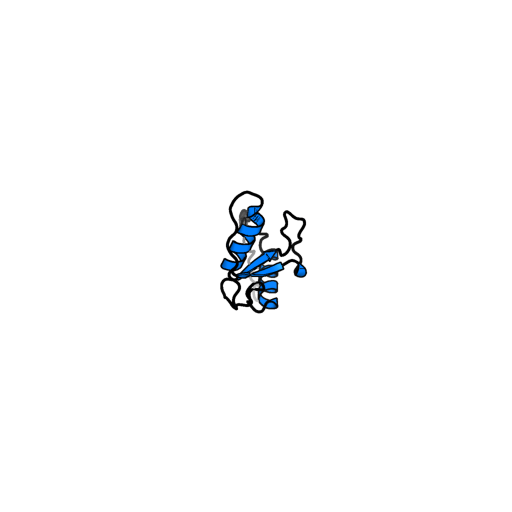CYS A O 1
ATOM 667 N N . HIS A 1 85 ? -1.062 0.730 9.255 1.00 90.81 85 HIS A N 1
ATOM 668 C CA . HIS A 1 85 ? 0.281 0.759 8.680 1.00 90.81 85 HIS A CA 1
ATOM 669 C C . HIS A 1 85 ? 1.302 1.375 9.633 1.00 90.81 85 HIS A C 1
ATOM 671 O O . HIS A 1 85 ? 2.381 0.814 9.833 1.00 90.81 85 HIS A O 1
ATOM 677 N N . LYS A 1 86 ? 0.929 2.468 10.304 1.00 88.12 86 LYS A N 1
ATOM 678 C CA . LYS A 1 86 ? 1.760 3.107 11.327 1.00 88.12 86 LYS A CA 1
ATOM 679 C C . LYS A 1 86 ? 2.036 2.165 12.498 1.00 88.12 86 LYS A C 1
ATOM 681 O O . LYS A 1 86 ? 3.190 2.021 12.883 1.00 88.12 86 LYS A O 1
ATOM 686 N N . ILE A 1 87 ? 1.013 1.468 13.004 1.00 88.25 87 ILE A N 1
ATOM 687 C CA . ILE A 1 87 ? 1.165 0.476 14.085 1.00 88.25 87 ILE A CA 1
ATOM 688 C C . ILE A 1 87 ? 2.134 -0.634 13.668 1.00 88.25 87 ILE A C 1
ATOM 690 O O . ILE A 1 87 ? 3.063 -0.940 14.413 1.00 88.25 87 ILE A O 1
ATOM 694 N N . LYS A 1 88 ? 1.964 -1.197 12.464 1.00 85.19 88 LYS A N 1
ATOM 695 C CA . LYS A 1 88 ? 2.882 -2.213 11.938 1.00 85.19 88 LYS A CA 1
ATOM 696 C C . LYS A 1 88 ? 4.302 -1.673 11.829 1.00 85.19 88 LYS A C 1
ATOM 698 O O . LYS A 1 88 ? 5.232 -2.331 12.268 1.00 85.19 88 LYS A O 1
ATOM 703 N N . THR A 1 89 ? 4.479 -0.482 11.267 1.00 85.19 89 THR A N 1
ATOM 704 C CA . THR A 1 89 ? 5.804 0.127 11.100 1.00 85.19 89 THR A CA 1
ATOM 705 C C . THR A 1 89 ? 6.478 0.363 12.448 1.00 85.19 89 THR A C 1
ATOM 707 O O . THR A 1 89 ? 7.662 0.082 12.583 1.00 85.19 89 THR A O 1
ATOM 710 N N . THR A 1 90 ? 5.736 0.799 13.469 1.00 83.06 90 THR A N 1
ATOM 711 C CA . THR A 1 90 ? 6.253 0.902 14.839 1.00 83.06 90 THR A CA 1
ATOM 712 C C . THR A 1 90 ? 6.595 -0.468 15.422 1.00 83.06 90 THR A C 1
ATOM 714 O O . THR A 1 90 ? 7.626 -0.601 16.066 1.00 83.06 90 THR A O 1
ATOM 717 N N . GLN A 1 91 ? 5.791 -1.504 15.179 1.00 79.94 91 GLN A N 1
ATOM 718 C CA . GLN A 1 91 ? 6.067 -2.855 15.676 1.00 79.94 91 GLN A CA 1
ATOM 719 C C . GLN A 1 91 ? 7.300 -3.488 15.010 1.00 79.94 91 GLN A C 1
ATOM 721 O O . GLN A 1 91 ? 8.140 -4.071 15.692 1.00 79.94 91 GLN A O 1
ATOM 726 N N . GLU A 1 92 ? 7.441 -3.333 13.693 1.00 76.81 92 GLU A N 1
ATOM 727 C CA . GLU A 1 92 ? 8.608 -3.793 12.932 1.00 76.81 92 GLU A CA 1
ATOM 728 C C . GLU A 1 92 ? 9.856 -2.959 13.273 1.00 76.81 92 GLU A C 1
ATOM 730 O O . GLU A 1 92 ? 10.946 -3.501 13.454 1.00 76.81 92 GLU A O 1
ATOM 735 N N . GLY A 1 93 ? 9.685 -1.641 13.420 1.00 63.84 93 GLY A N 1
ATOM 736 C CA . GLY A 1 93 ? 10.726 -0.686 13.803 1.00 63.84 93 GLY A CA 1
ATOM 737 C C . GLY A 1 93 ? 11.121 -0.750 15.279 1.00 63.84 93 GLY A C 1
ATOM 738 O O . GLY A 1 93 ? 12.225 -0.348 15.625 1.00 63.84 93 GLY A O 1
ATOM 739 N N . GLY A 1 94 ? 10.284 -1.325 16.147 1.00 52.12 94 GLY A N 1
ATOM 740 C CA . GLY A 1 94 ? 10.541 -1.516 17.579 1.00 52.12 94 GLY A CA 1
ATOM 741 C C . GLY A 1 94 ? 11.687 -2.484 17.884 1.00 52.12 94 GLY A C 1
ATOM 742 O O . GLY A 1 94 ? 12.192 -2.509 19.004 1.00 52.12 94 GLY A O 1
ATOM 743 N N . ARG A 1 95 ? 12.185 -3.215 16.878 1.00 52.44 95 ARG A N 1
ATOM 744 C CA . ARG A 1 95 ? 13.492 -3.894 16.948 1.00 52.44 95 ARG A CA 1
ATOM 745 C C . ARG A 1 95 ? 14.684 -2.919 16.898 1.00 52.44 95 ARG A C 1
ATOM 747 O O . ARG A 1 95 ? 15.815 -3.351 17.080 1.00 52.44 95 ARG A O 1
ATOM 754 N N . HIS A 1 96 ? 14.440 -1.621 16.705 1.00 49.50 96 HIS A N 1
ATOM 755 C CA . HIS A 1 96 ? 15.431 -0.541 16.691 1.00 49.50 96 HIS A CA 1
ATOM 756 C C . HIS A 1 96 ? 15.071 0.625 17.641 1.00 49.50 96 HIS A C 1
ATOM 758 O O . HIS A 1 96 ? 15.389 1.770 17.358 1.00 49.50 96 HIS A O 1
ATOM 764 N N . THR A 1 97 ? 14.492 0.327 18.814 1.00 45.12 97 THR A N 1
ATOM 765 C CA . THR A 1 97 ? 14.137 1.241 19.933 1.00 45.12 97 THR A CA 1
ATOM 766 C C . THR A 1 97 ? 12.715 1.838 19.908 1.00 45.12 97 THR A C 1
ATOM 768 O O . THR A 1 97 ? 12.319 2.523 18.973 1.00 45.12 97 THR A O 1
ATOM 771 N N . GLY A 1 98 ? 11.950 1.590 20.987 1.00 41.72 98 GLY A N 1
ATOM 772 C CA . GLY A 1 98 ? 10.753 2.365 21.358 1.00 41.72 98 GLY A CA 1
ATOM 773 C C . GLY A 1 98 ? 9.449 1.580 21.585 1.00 41.72 98 GLY A C 1
ATOM 774 O O . GLY A 1 98 ? 8.634 1.511 20.678 1.00 41.72 98 GLY A O 1
ATOM 775 N N . GLY A 1 99 ? 9.266 1.055 22.810 1.00 40.53 99 GLY A N 1
ATOM 776 C CA . GLY A 1 99 ? 8.013 0.888 23.592 1.00 40.53 99 GLY A CA 1
ATOM 777 C C . GLY A 1 99 ? 6.729 0.287 22.964 1.00 40.53 99 GLY A C 1
ATOM 778 O O . GLY A 1 99 ? 6.257 0.766 21.937 1.00 40.53 99 GLY A O 1
ATOM 779 N N . PRO A 1 100 ? 6.056 -0.691 23.613 1.00 44.22 100 PRO A N 1
ATOM 780 C CA . PRO A 1 100 ? 4.845 -1.303 23.066 1.00 44.22 100 PRO A CA 1
ATOM 781 C C . PRO A 1 100 ? 3.648 -0.339 23.101 1.00 44.22 100 PRO A C 1
ATOM 783 O O . PRO A 1 100 ? 3.341 0.255 24.134 1.00 44.22 100 PRO A O 1
ATOM 786 N N . VAL A 1 101 ? 2.920 -0.234 21.986 1.00 50.16 101 VAL A N 1
ATOM 787 C CA . VAL A 1 101 ? 1.604 0.419 21.939 1.00 50.16 101 VAL A CA 1
ATOM 788 C C . VAL A 1 101 ? 0.537 -0.640 22.208 1.00 50.16 101 VAL A C 1
ATOM 790 O O . VAL A 1 101 ? 0.399 -1.612 21.467 1.00 50.16 101 VAL A O 1
ATOM 793 N N . GLN A 1 102 ? -0.199 -0.452 23.302 1.00 42.53 102 GLN A N 1
ATOM 794 C CA . GLN A 1 102 ? -1.265 -1.326 23.783 1.00 42.53 102 GLN A CA 1
ATOM 795 C C . GLN A 1 102 ? -2.322 -1.578 22.688 1.00 42.53 102 GLN A C 1
ATOM 797 O O . GLN A 1 102 ? -3.077 -0.681 22.309 1.00 42.53 102 GLN A O 1
ATOM 802 N N . LEU A 1 103 ? -2.417 -2.822 22.212 1.00 49.47 103 LEU A N 1
ATOM 803 C CA . LEU A 1 103 ? -3.562 -3.308 21.445 1.00 49.47 103 LEU A CA 1
ATOM 804 C C . LEU A 1 103 ? -4.783 -3.330 22.375 1.00 49.47 103 LEU A C 1
ATOM 806 O O . LEU A 1 103 ? -4.918 -4.217 23.218 1.00 49.47 103 LEU A O 1
ATOM 810 N N . LYS A 1 104 ? -5.680 -2.348 22.241 1.00 39.31 104 LYS A N 1
ATOM 811 C CA . LYS A 1 104 ? -7.015 -2.438 22.841 1.00 39.31 104 LYS A CA 1
ATOM 812 C C . LYS A 1 104 ? -7.780 -3.542 22.109 1.00 39.31 104 LYS A C 1
ATOM 814 O O . LYS A 1 104 ? -8.194 -3.351 20.968 1.00 39.31 104 LYS A O 1
ATOM 819 N N . LYS A 1 105 ? -7.936 -4.696 22.766 1.00 36.47 105 LYS A N 1
ATOM 820 C CA . LYS A 1 105 ? -8.952 -5.697 22.423 1.00 36.47 105 LYS A CA 1
ATOM 821 C C . LYS A 1 105 ? -10.305 -4.986 22.393 1.00 36.47 105 LYS A C 1
ATOM 823 O O . LYS A 1 105 ? -10.717 -4.408 23.397 1.00 36.47 105 LYS A O 1
ATOM 828 N N . VAL A 1 106 ? -10.947 -4.977 21.233 1.00 45.25 106 VAL A N 1
ATOM 829 C CA . VAL A 1 106 ? -12.377 -4.692 21.139 1.00 45.25 106 VAL A CA 1
ATOM 830 C C . VAL A 1 106 ? -13.069 -5.991 21.545 1.00 45.25 106 VAL A C 1
ATOM 832 O O . VAL A 1 106 ? -12.845 -6.998 20.882 1.00 45.25 106 VAL A O 1
ATOM 835 N N . LEU A 1 107 ? -13.747 -5.903 22.695 1.00 39.84 107 LEU A N 1
ATOM 836 C CA . LEU A 1 107 ? -14.731 -6.791 23.338 1.00 39.84 107 LEU A CA 1
ATOM 837 C C . LEU A 1 107 ? -14.788 -8.253 22.871 1.00 39.84 107 LEU A C 1
ATOM 839 O O . LEU A 1 107 ? -15.241 -8.501 21.736 1.00 39.84 107 LEU A O 1
#

Sequence (107 aa):
MPIRPERHKPAEQIAKRHDVALTWGQGRGGRPWRRKRDAVLARDLYTCQVCSKISDELEVDHIKPKAHGGDDSMTNLRAICVPCHKIKTTQEGGRHTGGPVQLKKVL